Protein AF-A0A918KAA0-F1 (afdb_monomer)

pLDDT: mean 76.32, std 13.66, range [30.39, 89.88]

Solvent-accessible surface area (backbone atoms only — not comparable to full-atom values): 8411 Å² total; per-residue (Å²): 135,83,80,80,63,78,64,51,74,38,47,33,29,56,73,62,38,59,55,22,54,50,36,32,54,52,14,52,52,41,33,54,52,31,51,57,43,38,75,72,75,45,94,35,68,67,56,34,51,52,14,50,51,37,30,53,55,18,49,59,50,48,76,46,45,86,42,67,33,35,36,41,47,91,60,30,39,36,35,44,38,88,70,94,76,51,53,73,44,77,41,50,50,91,37,48,72,47,72,47,84,52,100,60,27,37,40,40,34,42,78,84,48,96,64,62,50,74,45,54,49,81,50,37,35,81,82,51,49,62,55,52,52,50,54,54,50,59,66,55,49,77,86,76,78,89,88,88,127

Radius of gyration: 21.94 Å; Cα contacts (8 Å, |Δi|>4): 198; chains: 1; bounding box: 65×27×62 Å

Sequence (149 aa):
MSVARDPIVFMRNPKVSKMAKIQVGLGFVAVAVSIFVLAAGMPVAMPLAAGLIMIVTALILLSREETPVCTITHNALEFKNPAPLGSLQLVPLNSIRSVSRQKRRFIVETSHQRKPVNLPIELFKPEEVEDLWSVLNDLVKPQYKENAQ

Foldseek 3Di:
DDPFDDKDFFFFACVLLVVLVVLLVVLVVQLVVLVVVVVVVDDRPPSNVVSVVSNVVSVVSVVRRGPTQWIHGPFWIWGQDVPDPRDTDTGGLVQFQDWDDDPFWIWTDGNPDPGTDTGGLNGGHPVCSVVVVVVNVVSNPPPDDDDDD

Structure (mmCIF, N/CA/C/O backbone):
data_AF-A0A918KAA0-F1
#
_entry.id   AF-A0A918KAA0-F1
#
loop_
_atom_site.group_PDB
_atom_site.id
_atom_site.type_symbol
_atom_site.label_atom_id
_atom_site.label_alt_id
_atom_site.label_comp_id
_atom_site.label_asym_id
_atom_site.label_entity_id
_atom_site.label_seq_id
_atom_site.pdbx_PDB_ins_code
_atom_site.Cartn_x
_atom_site.Cartn_y
_atom_site.Cartn_z
_atom_site.occupancy
_atom_site.B_iso_or_equiv
_atom_site.auth_seq_id
_atom_site.auth_comp_id
_atom_site.auth_asym_id
_atom_site.auth_atom_id
_atom_site.pdbx_PDB_model_num
ATOM 1 N N . MET A 1 1 ? -33.979 -2.560 12.885 1.00 30.39 1 MET A N 1
ATOM 2 C CA . MET A 1 1 ? -33.805 -1.829 11.610 1.00 30.39 1 MET A CA 1
ATOM 3 C C . MET A 1 1 ? -32.347 -1.399 11.510 1.00 30.39 1 MET A C 1
ATOM 5 O O . MET A 1 1 ? -31.945 -0.538 12.278 1.00 30.39 1 MET A O 1
ATOM 9 N N . SER A 1 2 ? -31.526 -2.040 10.668 1.00 33.62 2 SER A N 1
ATOM 10 C CA . SER A 1 2 ? -30.131 -1.619 10.471 1.00 33.62 2 SER A CA 1
ATOM 11 C C . SER A 1 2 ? -30.108 -0.425 9.525 1.00 33.62 2 SER A C 1
ATOM 13 O O . SER A 1 2 ? -30.376 -0.575 8.334 1.00 33.62 2 SER A O 1
ATOM 15 N N . VAL A 1 3 ? -29.815 0.762 10.050 1.00 45.59 3 VAL A N 1
ATOM 16 C CA . VAL A 1 3 ? -29.468 1.917 9.220 1.00 45.59 3 VAL A CA 1
ATOM 17 C C . VAL A 1 3 ? -28.211 1.524 8.446 1.00 45.59 3 VAL A C 1
ATOM 19 O O . VAL A 1 3 ? -27.143 1.371 9.040 1.00 45.59 3 VAL A O 1
ATOM 22 N N . ALA A 1 4 ? -28.357 1.264 7.147 1.00 38.38 4 ALA A N 1
ATOM 23 C CA . ALA A 1 4 ? -27.239 1.002 6.257 1.00 38.38 4 ALA A CA 1
ATOM 24 C C . ALA A 1 4 ? -26.400 2.283 6.190 1.00 38.38 4 ALA A C 1
ATOM 26 O O . ALA A 1 4 ? -26.736 3.216 5.470 1.00 38.38 4 ALA A O 1
ATOM 27 N N . ARG A 1 5 ? -25.361 2.374 7.025 1.00 57.28 5 ARG A N 1
ATOM 28 C CA . ARG A 1 5 ? -24.326 3.394 6.861 1.00 57.28 5 ARG A CA 1
ATOM 29 C C . ARG A 1 5 ? -23.518 2.998 5.633 1.00 57.28 5 ARG A C 1
ATOM 31 O O . ARG A 1 5 ? -22.996 1.881 5.594 1.00 57.28 5 ARG A O 1
ATOM 38 N N . ASP A 1 6 ? -23.443 3.893 4.655 1.00 60.44 6 ASP A N 1
ATOM 39 C CA . ASP A 1 6 ? -22.574 3.709 3.499 1.00 60.44 6 ASP A CA 1
ATOM 40 C C . ASP A 1 6 ? -21.131 3.444 3.970 1.00 60.44 6 ASP A C 1
ATOM 42 O O . ASP A 1 6 ? -20.683 4.045 4.956 1.00 60.44 6 ASP A O 1
ATOM 46 N N . PRO A 1 7 ? -20.402 2.512 3.329 1.00 67.75 7 PRO A N 1
ATOM 47 C CA . PRO A 1 7 ? -19.044 2.178 3.732 1.00 67.75 7 PRO A CA 1
ATOM 48 C C . PRO A 1 7 ? -18.129 3.397 3.579 1.00 67.75 7 PRO A C 1
ATOM 50 O O . PRO A 1 7 ? -18.085 4.025 2.521 1.00 67.75 7 PRO A O 1
ATOM 53 N N . ILE A 1 8 ? -17.361 3.711 4.625 1.00 78.44 8 ILE A N 1
ATOM 54 C CA . ILE A 1 8 ? -16.381 4.803 4.583 1.00 78.44 8 ILE A CA 1
ATOM 55 C C . ILE A 1 8 ? -15.103 4.253 3.951 1.00 78.44 8 ILE A C 1
ATOM 57 O O . ILE A 1 8 ? -14.469 3.345 4.497 1.00 78.44 8 ILE A O 1
ATOM 61 N N . VAL A 1 9 ? -14.733 4.784 2.786 1.00 80.69 9 VAL A N 1
ATOM 62 C CA . VAL A 1 9 ? -13.601 4.304 1.986 1.00 80.69 9 VAL A CA 1
ATOM 63 C C . VAL A 1 9 ? -12.460 5.314 2.037 1.00 80.69 9 VAL A C 1
ATOM 65 O O . VAL A 1 9 ? -12.632 6.465 1.654 1.00 80.69 9 VAL A O 1
ATOM 68 N N . PHE A 1 10 ? -11.282 4.856 2.453 1.00 79.50 10 PHE A N 1
ATOM 69 C CA . PHE A 1 10 ? -10.049 5.637 2.463 1.00 79.50 10 PHE A CA 1
ATOM 70 C C . PHE A 1 10 ? -9.119 5.162 1.351 1.00 79.50 10 PHE A C 1
ATOM 72 O O . PHE A 1 10 ? -8.771 3.973 1.250 1.00 79.50 10 PHE A O 1
ATOM 79 N N . MET A 1 11 ? -8.716 6.105 0.507 1.00 74.62 11 MET A N 1
ATOM 80 C CA . MET A 1 11 ? -7.998 5.823 -0.728 1.00 74.62 11 MET A CA 1
ATOM 81 C C . MET A 1 11 ? -6.489 5.899 -0.525 1.00 74.62 11 MET A C 1
ATOM 83 O O . MET A 1 11 ? -5.971 6.523 0.407 1.00 74.62 11 MET A O 1
ATOM 87 N N . ARG A 1 12 ? -5.753 5.253 -1.431 1.00 71.00 12 ARG A N 1
ATOM 88 C CA . ARG A 1 12 ? -4.294 5.301 -1.403 1.00 71.00 12 ARG A CA 1
ATOM 89 C C . ARG A 1 12 ? -3.786 6.712 -1.688 1.00 71.00 12 ARG A C 1
ATOM 91 O O . ARG A 1 12 ? -4.302 7.420 -2.548 1.00 71.00 12 ARG A O 1
ATOM 98 N N . ASN A 1 13 ? -2.717 7.104 -1.002 1.00 69.44 13 ASN A N 1
ATOM 99 C CA . ASN A 1 13 ? -2.037 8.367 -1.247 1.00 69.44 13 ASN A CA 1
ATOM 100 C C . ASN A 1 13 ? -1.430 8.419 -2.669 1.00 69.44 13 ASN A C 1
ATOM 102 O O . ASN A 1 13 ? -0.530 7.624 -2.973 1.00 69.44 13 ASN A O 1
ATOM 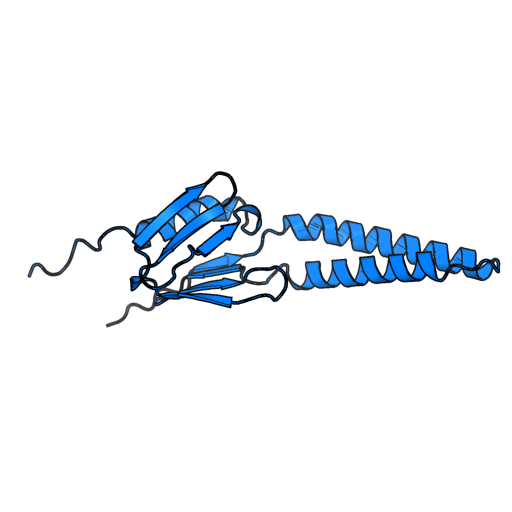106 N N . PRO A 1 14 ? -1.813 9.396 -3.515 1.00 60.91 14 PRO A N 1
ATOM 107 C CA . PRO A 1 14 ? -1.292 9.527 -4.875 1.00 60.91 14 PRO A CA 1
ATOM 108 C C . PRO A 1 14 ? 0.158 10.039 -4.923 1.00 60.91 14 PRO A C 1
ATOM 110 O O . PRO A 1 14 ? 0.762 10.088 -5.993 1.00 60.91 14 PRO A O 1
ATOM 113 N N . LYS A 1 15 ? 0.791 10.402 -3.793 1.00 60.69 15 LYS A N 1
ATOM 114 C CA . LYS A 1 15 ? 2.223 10.779 -3.779 1.00 60.69 15 LYS A CA 1
ATOM 115 C C . LYS A 1 15 ? 3.131 9.680 -4.348 1.00 60.69 15 LYS A C 1
ATOM 117 O O . LYS A 1 15 ? 4.144 10.003 -4.964 1.00 60.69 15 LYS A O 1
ATOM 122 N N . VAL A 1 16 ? 2.737 8.410 -4.224 1.00 59.00 16 VAL A N 1
ATOM 123 C CA . VAL A 1 16 ? 3.437 7.268 -4.841 1.00 59.00 16 VAL A CA 1
ATOM 124 C C . VAL A 1 16 ? 3.342 7.307 -6.378 1.00 59.00 16 VAL A C 1
ATOM 126 O O . VAL A 1 16 ? 4.296 6.951 -7.066 1.00 59.00 16 VAL A O 1
ATOM 129 N N . SER A 1 17 ? 2.242 7.829 -6.930 1.00 58.22 17 SER A N 1
ATOM 130 C CA . SER A 1 17 ? 2.018 7.948 -8.376 1.00 58.22 17 SER A CA 1
ATOM 131 C C . SER A 1 17 ? 2.907 8.993 -9.047 1.00 58.22 17 SER A C 1
ATOM 133 O O . SER A 1 17 ? 3.378 8.775 -10.159 1.00 58.22 17 SER A O 1
ATOM 135 N N . LYS A 1 18 ? 3.233 10.107 -8.372 1.00 67.19 18 LYS A N 1
ATOM 136 C CA . LYS A 1 18 ? 4.152 11.115 -8.941 1.00 67.19 18 LYS A CA 1
ATOM 137 C C . LYS A 1 18 ? 5.547 10.538 -9.192 1.00 67.19 18 LYS A C 1
ATOM 139 O O . LYS A 1 18 ? 6.109 10.748 -10.263 1.00 67.19 18 LYS A O 1
ATOM 144 N N . MET A 1 19 ? 6.081 9.778 -8.236 1.00 66.69 19 MET A N 1
ATOM 145 C CA . MET A 1 19 ? 7.362 9.085 -8.408 1.00 66.69 19 MET A CA 1
ATOM 146 C C . MET A 1 19 ? 7.269 7.977 -9.463 1.00 66.69 19 MET A C 1
ATOM 148 O O . MET A 1 19 ? 8.175 7.857 -10.282 1.00 66.69 19 MET A O 1
ATOM 152 N N . ALA A 1 20 ? 6.159 7.232 -9.507 1.00 68.19 20 ALA A N 1
ATOM 153 C CA . ALA A 1 20 ? 5.942 6.205 -10.524 1.00 68.19 20 ALA A CA 1
ATOM 154 C C . ALA A 1 20 ? 5.868 6.796 -11.948 1.00 68.19 20 ALA A C 1
ATOM 156 O O . ALA A 1 20 ? 6.510 6.279 -12.854 1.00 68.19 20 ALA A O 1
ATOM 157 N N . LYS A 1 21 ? 5.189 7.933 -12.159 1.00 76.31 21 LYS A N 1
ATOM 158 C CA . LYS A 1 21 ? 5.158 8.634 -13.462 1.00 76.31 21 LYS A CA 1
ATOM 159 C C . LYS A 1 21 ? 6.557 9.054 -13.921 1.00 76.31 21 LYS A C 1
ATOM 161 O O . LYS A 1 21 ? 6.901 8.867 -15.086 1.00 76.31 21 LYS A O 1
ATOM 166 N N . ILE A 1 22 ? 7.379 9.564 -13.000 1.00 78.94 22 ILE A N 1
ATOM 167 C CA . ILE A 1 22 ? 8.779 9.915 -13.283 1.00 78.94 22 ILE A CA 1
ATOM 168 C C . ILE A 1 22 ? 9.586 8.661 -13.644 1.00 78.94 22 ILE A C 1
ATOM 170 O O . ILE A 1 22 ? 10.338 8.690 -14.614 1.00 78.94 22 ILE A O 1
ATOM 174 N N . GLN A 1 23 ? 9.398 7.552 -12.921 1.00 78.06 23 GLN A N 1
ATOM 175 C CA . GLN A 1 23 ? 10.058 6.275 -13.212 1.00 78.06 23 GLN A CA 1
ATOM 176 C C . GLN A 1 23 ? 9.672 5.698 -14.579 1.00 78.06 23 GLN A C 1
ATOM 178 O O . GLN A 1 23 ? 10.551 5.195 -15.273 1.00 78.06 23 GLN A O 1
ATOM 183 N N . VAL A 1 24 ? 8.406 5.813 -15.005 1.00 80.62 24 VAL A N 1
ATOM 184 C CA . VAL A 1 24 ? 7.991 5.423 -16.367 1.00 80.62 24 VAL A CA 1
ATOM 185 C C . VAL A 1 24 ? 8.736 6.257 -17.409 1.00 80.62 24 VAL A C 1
ATOM 187 O O . VAL A 1 24 ? 9.300 5.692 -18.344 1.00 80.62 24 VAL A O 1
ATOM 190 N N . GLY A 1 25 ? 8.788 7.583 -17.232 1.00 80.81 25 GLY A N 1
ATOM 191 C CA . GLY A 1 25 ? 9.495 8.478 -18.154 1.00 80.81 25 GLY A CA 1
ATOM 192 C C . GLY A 1 25 ? 10.990 8.159 -18.256 1.00 80.81 25 GLY A C 1
ATOM 193 O O . GLY A 1 25 ? 11.516 7.992 -19.354 1.00 80.81 25 GLY A O 1
ATOM 194 N N . LEU A 1 26 ? 11.662 7.997 -17.113 1.00 84.38 26 LEU A N 1
ATOM 195 C CA . LEU A 1 26 ? 13.082 7.628 -17.043 1.00 84.38 26 LEU A CA 1
ATOM 196 C C . LEU A 1 26 ? 13.352 6.240 -17.637 1.00 84.38 26 LEU A C 1
ATOM 198 O O . LEU A 1 26 ? 14.325 6.064 -18.369 1.00 84.38 26 LEU A O 1
ATOM 202 N N . GLY A 1 27 ? 12.476 5.271 -17.365 1.00 81.06 27 GLY A N 1
ATOM 203 C CA . GLY A 1 27 ? 12.554 3.929 -17.934 1.00 81.06 27 G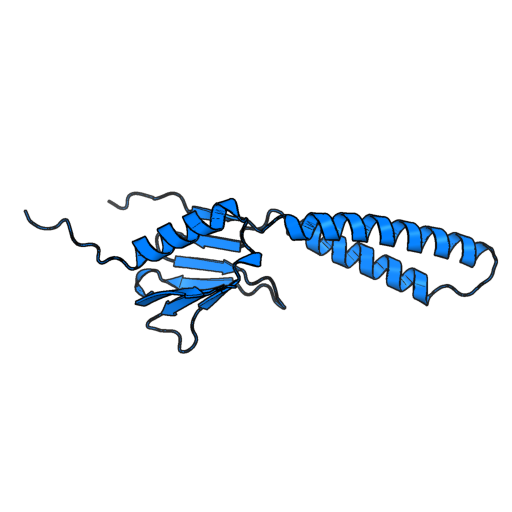LY A CA 1
ATOM 204 C C . GLY A 1 27 ? 12.432 3.941 -19.457 1.00 81.06 27 GLY A C 1
ATOM 205 O O . GLY A 1 27 ? 13.221 3.288 -20.135 1.00 81.06 27 GLY A O 1
ATOM 206 N N . PHE A 1 28 ? 11.511 4.737 -20.010 1.00 84.88 28 PHE A N 1
ATOM 207 C CA . PHE A 1 28 ? 11.328 4.856 -21.459 1.00 84.88 28 PHE A CA 1
ATOM 208 C C . PHE A 1 28 ? 12.557 5.465 -22.144 1.00 84.88 28 PHE A C 1
ATOM 210 O O . PHE A 1 28 ? 13.022 4.948 -23.160 1.00 84.88 28 PHE A O 1
ATOM 217 N N . VAL A 1 29 ? 13.136 6.516 -21.550 1.00 87.12 29 VAL A N 1
ATOM 218 C CA . VAL A 1 29 ? 14.385 7.125 -22.034 1.00 87.12 29 VAL A CA 1
ATOM 219 C C . VAL A 1 29 ? 15.539 6.121 -21.983 1.00 87.12 29 VAL A C 1
ATOM 221 O O . VAL A 1 29 ? 16.270 5.988 -22.961 1.00 87.12 29 VAL A O 1
ATOM 224 N N . ALA A 1 30 ? 15.683 5.368 -20.888 1.00 84.31 30 ALA A N 1
ATOM 225 C CA . ALA A 1 30 ? 16.738 4.364 -20.747 1.00 84.31 30 ALA A CA 1
ATOM 226 C C . ALA A 1 30 ? 16.622 3.239 -21.790 1.00 84.31 30 ALA A C 1
ATOM 228 O O . ALA A 1 30 ? 17.633 2.831 -22.368 1.00 84.31 30 ALA A O 1
ATOM 229 N N . VAL A 1 31 ? 15.401 2.768 -22.073 1.00 85.81 31 VAL A N 1
ATOM 230 C CA . VAL A 1 31 ? 15.145 1.776 -23.131 1.00 85.81 31 VAL A CA 1
ATOM 231 C C . VAL A 1 31 ? 15.469 2.359 -24.506 1.00 85.81 31 VAL A C 1
ATOM 233 O O . VAL A 1 31 ? 16.174 1.712 -25.276 1.00 85.81 31 VAL A O 1
ATOM 236 N N . ALA A 1 32 ? 15.039 3.590 -24.800 1.00 86.38 32 ALA A N 1
ATOM 237 C CA . ALA A 1 32 ? 15.332 4.248 -26.072 1.00 86.38 32 ALA A CA 1
ATOM 238 C C . ALA A 1 32 ? 16.845 4.399 -26.305 1.00 86.38 32 ALA A C 1
ATOM 240 O O . ALA A 1 32 ? 17.350 3.976 -27.343 1.00 86.38 32 ALA A O 1
ATOM 241 N N . VAL A 1 33 ? 17.587 4.920 -25.321 1.00 86.69 33 VAL A N 1
ATOM 242 C CA . VAL A 1 33 ? 19.055 5.045 -25.390 1.00 86.69 33 VAL A CA 1
ATOM 243 C C . VAL A 1 33 ? 19.706 3.678 -25.587 1.00 86.69 33 VAL A C 1
ATOM 245 O O . VAL A 1 33 ? 20.574 3.528 -26.442 1.00 86.69 33 VAL A O 1
ATOM 248 N N . SER A 1 34 ? 19.252 2.660 -24.854 1.00 83.38 34 SER A N 1
ATOM 249 C CA . SER A 1 34 ? 19.775 1.298 -24.993 1.00 83.38 34 SER A CA 1
ATOM 250 C C . SER A 1 34 ? 19.556 0.737 -26.403 1.00 83.38 34 SER A C 1
ATOM 252 O O . SER A 1 34 ? 20.451 0.089 -26.934 1.00 83.38 34 SER A O 1
ATOM 254 N N . ILE A 1 35 ? 18.424 1.032 -27.053 1.00 85.69 35 ILE A N 1
ATOM 255 C CA . ILE A 1 35 ? 18.161 0.634 -28.448 1.00 85.69 35 ILE A CA 1
ATOM 256 C C . ILE A 1 35 ? 19.126 1.330 -29.422 1.00 85.69 35 ILE A C 1
ATOM 258 O O . ILE A 1 35 ? 19.663 0.672 -30.311 1.00 85.69 35 ILE A O 1
ATOM 262 N N . PHE A 1 36 ? 19.405 2.626 -29.243 1.00 85.19 36 PHE A N 1
ATOM 263 C CA . PHE A 1 36 ? 20.393 3.333 -30.074 1.00 85.19 36 PHE A CA 1
ATOM 264 C C . PHE A 1 36 ? 21.808 2.763 -29.908 1.00 85.19 36 PHE A C 1
ATOM 266 O O . PHE A 1 36 ? 22.532 2.598 -30.887 1.00 85.19 36 PHE A O 1
ATOM 273 N N . VAL A 1 37 ? 22.194 2.416 -28.679 1.00 84.69 37 VAL A N 1
ATOM 274 C CA . VAL A 1 37 ? 23.507 1.823 -28.382 1.00 84.69 37 VAL A CA 1
ATOM 275 C C . VAL A 1 37 ? 23.596 0.381 -28.919 1.00 84.69 37 VAL A C 1
ATOM 277 O O . VAL A 1 37 ? 24.642 -0.012 -29.439 1.00 84.69 37 VAL A O 1
ATOM 280 N N . LEU A 1 38 ? 22.490 -0.375 -28.910 1.00 86.00 38 LEU A N 1
ATOM 281 C CA . LEU A 1 38 ? 22.404 -1.679 -29.578 1.00 86.00 38 LEU A CA 1
ATOM 282 C C . LEU A 1 38 ? 22.610 -1.559 -31.091 1.00 86.00 38 LEU A C 1
ATOM 284 O O . LEU A 1 38 ? 23.333 -2.361 -31.676 1.00 86.00 38 LEU A O 1
ATOM 288 N N . ALA A 1 39 ? 22.001 -0.550 -31.722 1.00 83.44 39 ALA A N 1
ATOM 289 C CA . ALA A 1 39 ? 22.157 -0.287 -33.152 1.00 83.44 39 ALA A CA 1
ATOM 290 C C . ALA A 1 39 ? 23.606 0.076 -33.530 1.00 83.44 39 ALA A C 1
ATOM 292 O O . ALA A 1 39 ? 24.033 -0.191 -34.650 1.00 83.44 39 ALA A O 1
ATOM 293 N N . ALA A 1 40 ? 24.380 0.615 -32.583 1.00 86.44 40 ALA A N 1
ATOM 294 C CA . ALA A 1 40 ? 25.819 0.840 -32.718 1.00 86.44 40 ALA A CA 1
ATOM 295 C C . ALA A 1 40 ? 26.677 -0.428 -32.487 1.00 86.44 40 ALA A C 1
ATOM 297 O O . ALA A 1 40 ? 27.903 -0.347 -32.512 1.00 86.44 40 ALA A O 1
ATOM 298 N N . GLY A 1 41 ? 26.060 -1.596 -32.261 1.00 81.94 41 GLY A N 1
ATOM 299 C CA . GLY A 1 41 ? 26.739 -2.892 -32.137 1.00 81.94 41 GLY A CA 1
ATOM 300 C C . GLY A 1 41 ? 27.263 -3.226 -30.737 1.00 81.94 41 GLY A C 1
ATOM 301 O O . GLY A 1 41 ? 27.993 -4.203 -30.578 1.00 81.94 41 GLY A O 1
ATOM 302 N N . MET A 1 42 ? 26.908 -2.443 -29.713 1.00 84.31 42 MET A N 1
ATOM 303 C CA . MET A 1 42 ? 27.352 -2.682 -28.336 1.00 84.31 42 MET A CA 1
ATOM 304 C C . MET A 1 42 ? 26.327 -3.507 -27.533 1.00 84.31 42 MET A C 1
ATOM 306 O O . MET A 1 42 ? 25.117 -3.333 -27.700 1.00 84.31 42 MET A O 1
ATOM 310 N N . PRO A 1 43 ? 26.774 -4.387 -26.617 1.00 80.06 43 PRO A N 1
ATOM 311 C CA . PRO A 1 43 ? 25.876 -5.193 -25.796 1.00 80.06 43 PRO A CA 1
ATOM 312 C C . PRO A 1 43 ? 25.164 -4.339 -24.735 1.00 80.06 43 PRO A C 1
ATOM 314 O O . PRO A 1 43 ? 25.793 -3.734 -23.872 1.00 80.06 43 PRO A O 1
ATOM 317 N N . VAL A 1 44 ? 23.828 -4.344 -24.763 1.00 83.06 44 VAL A N 1
ATOM 318 C CA . VAL A 1 44 ? 22.968 -3.523 -23.880 1.00 83.06 44 VAL A CA 1
ATOM 319 C C . VAL A 1 44 ? 21.904 -4.329 -23.133 1.00 83.06 44 VAL A C 1
ATOM 321 O O . VAL A 1 44 ? 20.944 -3.766 -22.614 1.00 83.06 44 VAL A O 1
ATOM 324 N N . ALA A 1 45 ? 22.046 -5.654 -23.056 1.00 79.19 45 ALA A N 1
ATOM 325 C CA . ALA A 1 45 ? 21.036 -6.518 -22.438 1.00 79.19 45 ALA A CA 1
ATOM 326 C C . ALA A 1 45 ? 20.695 -6.100 -20.990 1.00 79.19 45 ALA A C 1
ATOM 328 O O . ALA A 1 45 ? 19.525 -6.059 -20.617 1.00 79.19 45 ALA A O 1
ATOM 329 N N . MET A 1 46 ? 21.705 -5.717 -20.201 1.00 80.25 46 MET A N 1
ATOM 330 C CA . MET A 1 46 ? 21.541 -5.268 -18.811 1.00 80.25 46 MET A CA 1
ATOM 331 C C . MET A 1 46 ? 20.780 -3.933 -18.671 1.00 80.25 46 MET A C 1
ATOM 333 O O . MET A 1 46 ? 19.784 -3.904 -17.945 1.00 80.25 46 MET A O 1
ATOM 337 N N . PRO A 1 47 ? 21.169 -2.830 -19.344 1.00 79.62 47 PRO A N 1
ATOM 338 C CA . PRO A 1 47 ? 20.421 -1.573 -19.254 1.00 79.62 47 PRO A CA 1
ATOM 339 C C . PRO A 1 47 ? 19.013 -1.665 -19.864 1.00 79.62 47 PRO A C 1
ATOM 341 O O . PRO A 1 47 ? 18.083 -1.062 -19.325 1.00 79.62 47 PRO A O 1
ATOM 344 N N . LEU A 1 48 ? 18.817 -2.481 -20.907 1.00 80.50 48 LEU A N 1
ATOM 345 C CA . LEU A 1 48 ? 17.496 -2.725 -21.491 1.00 80.50 48 LEU A CA 1
ATOM 346 C C . LEU A 1 48 ? 16.566 -3.444 -20.494 1.00 80.50 48 LEU A C 1
ATOM 348 O O . LEU A 1 48 ? 15.427 -3.022 -20.292 1.00 80.50 48 LEU A O 1
ATOM 352 N N . ALA A 1 49 ? 17.069 -4.478 -19.807 1.00 81.38 49 ALA A N 1
ATOM 353 C CA . ALA A 1 49 ? 16.329 -5.182 -18.759 1.00 81.38 49 ALA A CA 1
ATOM 354 C C . ALA A 1 49 ? 16.004 -4.270 -17.562 1.00 81.38 49 ALA A C 1
ATOM 356 O O . ALA A 1 49 ? 14.872 -4.271 -17.079 1.00 81.38 49 ALA A O 1
ATOM 357 N N . ALA A 1 50 ? 16.957 -3.448 -17.112 1.00 81.31 50 ALA A N 1
ATOM 358 C CA . ALA A 1 50 ? 16.736 -2.498 -16.020 1.00 81.31 50 ALA A CA 1
ATOM 359 C C . ALA A 1 50 ? 15.661 -1.450 -16.367 1.00 81.31 50 ALA A C 1
ATOM 361 O O . ALA A 1 50 ? 14.788 -1.162 -15.544 1.00 81.31 50 ALA A O 1
ATOM 362 N N . GLY A 1 51 ? 15.683 -0.924 -17.597 1.00 78.19 51 GLY A N 1
ATOM 363 C CA . GLY A 1 51 ? 14.659 -0.011 -18.106 1.00 78.19 51 GLY A CA 1
ATOM 364 C C . GLY A 1 51 ? 13.265 -0.643 -18.122 1.00 78.19 51 GLY A C 1
ATOM 365 O O . GLY A 1 51 ? 12.312 -0.050 -17.615 1.00 78.19 51 GLY A O 1
ATOM 366 N N . LEU A 1 52 ? 13.152 -1.882 -18.613 1.00 82.12 52 LEU A N 1
ATOM 367 C CA . LEU A 1 52 ? 11.891 -2.631 -18.623 1.00 82.12 52 LEU A CA 1
ATOM 368 C C . LEU A 1 52 ? 11.361 -2.906 -17.207 1.00 82.12 52 LEU A C 1
ATOM 370 O O . LEU A 1 52 ? 10.175 -2.696 -16.952 1.00 82.12 52 LEU A O 1
ATOM 374 N N . ILE A 1 53 ? 12.223 -3.315 -16.268 1.00 82.94 53 ILE A N 1
ATOM 375 C CA . ILE A 1 53 ? 11.831 -3.556 -14.869 1.00 82.94 53 ILE A CA 1
ATOM 376 C C . ILE A 1 53 ? 11.295 -2.271 -14.225 1.00 82.94 53 ILE A C 1
ATOM 378 O O . ILE A 1 53 ? 10.263 -2.316 -13.549 1.00 82.94 53 ILE A O 1
ATOM 382 N N . MET A 1 54 ? 11.940 -1.120 -14.455 1.00 79.31 54 MET A N 1
ATOM 383 C CA . MET A 1 54 ? 11.454 0.176 -13.960 1.00 79.31 54 MET A CA 1
ATOM 384 C C . MET A 1 54 ? 10.077 0.538 -14.524 1.00 79.31 54 MET A C 1
ATOM 386 O O . MET A 1 54 ? 9.207 0.966 -13.7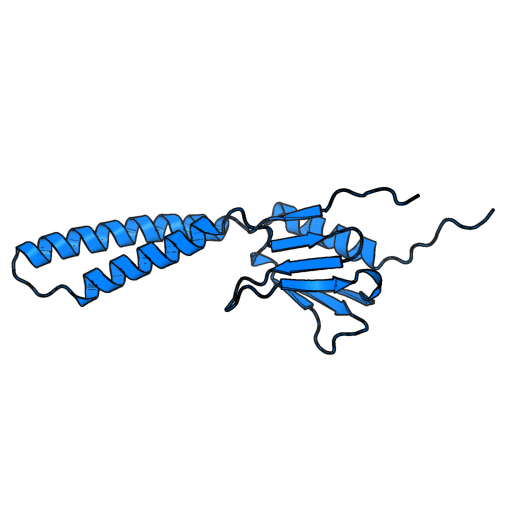69 1.00 79.31 54 MET A O 1
ATOM 390 N N . ILE A 1 55 ? 9.842 0.320 -15.822 1.00 79.94 55 ILE A N 1
ATOM 391 C CA . ILE A 1 55 ? 8.534 0.586 -16.442 1.00 79.94 55 ILE A CA 1
ATOM 392 C C . ILE A 1 55 ? 7.458 -0.322 -15.836 1.00 79.94 55 ILE A C 1
ATOM 394 O O . ILE A 1 55 ? 6.410 0.166 -15.419 1.00 79.94 55 ILE A O 1
ATOM 398 N N . VAL A 1 56 ? 7.713 -1.631 -15.740 1.00 80.62 56 VAL A N 1
ATOM 399 C CA . VAL A 1 56 ? 6.741 -2.604 -15.214 1.00 80.62 56 VAL A CA 1
ATOM 400 C C . VAL A 1 56 ? 6.400 -2.314 -13.753 1.00 80.62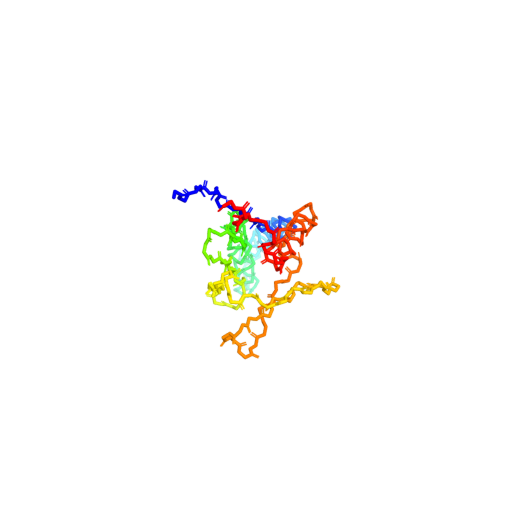 56 VAL A C 1
ATOM 402 O O . VAL A 1 56 ? 5.226 -2.263 -13.388 1.00 80.62 56 VAL A O 1
ATOM 405 N N . THR A 1 57 ? 7.408 -2.081 -12.912 1.00 77.25 57 THR A N 1
ATOM 406 C CA . THR A 1 57 ? 7.190 -1.749 -11.495 1.00 77.25 57 THR A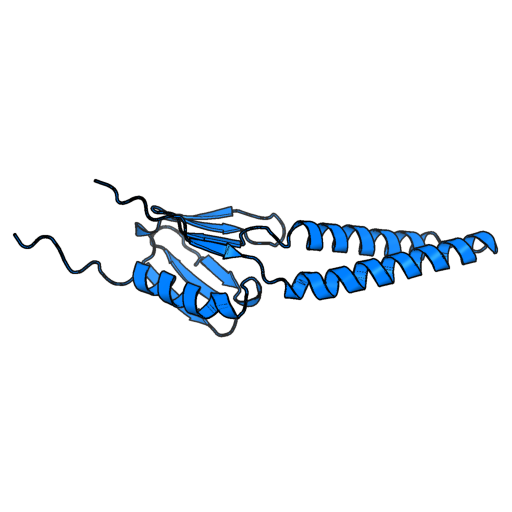 CA 1
ATOM 407 C C . THR A 1 57 ? 6.418 -0.444 -11.328 1.00 77.25 57 THR A C 1
ATOM 409 O O . THR A 1 57 ? 5.486 -0.388 -10.524 1.00 77.25 57 THR A O 1
ATOM 412 N N . ALA A 1 58 ? 6.726 0.577 -12.126 1.00 73.25 58 ALA A N 1
ATOM 413 C CA . ALA A 1 58 ? 6.004 1.839 -12.098 1.00 73.25 58 ALA A CA 1
ATOM 414 C C . ALA A 1 58 ? 4.554 1.708 -12.599 1.00 73.25 58 ALA A C 1
ATOM 416 O O . ALA A 1 58 ? 3.650 2.265 -11.980 1.00 73.25 58 ALA A O 1
ATOM 417 N N . LEU A 1 59 ? 4.294 0.916 -13.645 1.00 76.19 59 LEU A N 1
ATOM 418 C CA . LEU A 1 59 ? 2.934 0.620 -14.113 1.00 76.19 59 LEU A CA 1
ATOM 419 C C . LEU A 1 59 ? 2.110 -0.131 -13.059 1.00 76.19 59 LEU A C 1
ATOM 421 O O . LEU A 1 59 ? 0.953 0.216 -12.844 1.00 76.19 59 LEU A O 1
ATOM 425 N N . ILE A 1 60 ? 2.705 -1.095 -12.347 1.00 73.50 60 ILE A N 1
ATOM 426 C CA . ILE A 1 60 ? 2.051 -1.791 -11.222 1.00 73.50 60 ILE A CA 1
ATOM 427 C C . ILE A 1 60 ? 1.735 -0.820 -10.075 1.00 73.50 60 ILE A C 1
ATOM 429 O O . ILE A 1 60 ? 0.729 -0.973 -9.380 1.00 73.50 60 ILE A O 1
ATOM 433 N N . LEU A 1 61 ? 2.589 0.179 -9.835 1.00 69.31 61 LEU A N 1
ATOM 434 C CA . LEU A 1 61 ? 2.320 1.213 -8.836 1.00 69.31 61 LEU A CA 1
ATOM 435 C C . LEU A 1 61 ? 1.179 2.141 -9.272 1.00 69.31 61 LEU A C 1
ATOM 437 O O . LEU A 1 61 ? 0.325 2.456 -8.443 1.00 69.31 61 LEU A O 1
ATOM 441 N N . LEU A 1 62 ? 1.137 2.524 -10.552 1.00 68.12 62 LEU A N 1
ATOM 442 C CA . LEU A 1 62 ? 0.085 3.365 -11.134 1.00 68.12 62 LEU A CA 1
ATOM 443 C C . LEU A 1 62 ? -1.266 2.648 -11.205 1.00 68.12 62 LEU A C 1
ATOM 445 O O . LEU A 1 62 ? -2.289 3.239 -10.876 1.00 68.12 62 LEU A O 1
ATOM 449 N N . SER A 1 63 ? -1.283 1.352 -11.523 1.00 65.44 63 SER A N 1
ATOM 450 C CA . SER A 1 63 ? -2.516 0.552 -11.549 1.00 65.44 63 SER A CA 1
ATOM 451 C C . SER A 1 63 ? -3.158 0.378 -10.165 1.00 65.44 63 SER A C 1
ATOM 453 O O . SER A 1 63 ? -4.263 -0.143 -10.056 1.00 65.44 63 SER A O 1
ATOM 455 N N . ARG A 1 64 ? -2.454 0.766 -9.092 1.00 64.88 64 ARG A N 1
ATOM 456 C CA . ARG A 1 64 ? -2.909 0.693 -7.695 1.00 64.88 64 ARG A CA 1
ATOM 457 C C . ARG A 1 64 ? -3.228 2.072 -7.102 1.00 64.88 64 ARG A C 1
ATOM 459 O O . ARG A 1 64 ? -3.321 2.193 -5.882 1.00 64.88 64 ARG A O 1
ATOM 466 N N . GLU A 1 65 ? -3.324 3.117 -7.921 1.00 60.00 65 GLU A N 1
ATOM 467 C CA . GLU A 1 65 ? -3.591 4.485 -7.454 1.00 60.00 65 GLU A CA 1
ATOM 468 C C . GLU A 1 65 ? -5.038 4.651 -6.957 1.00 60.00 65 GLU A C 1
ATOM 470 O O . GLU A 1 65 ? -5.262 5.293 -5.936 1.00 60.00 65 GLU A O 1
ATOM 475 N N . GLU A 1 66 ? -5.997 3.972 -7.592 1.00 60.16 66 GLU A N 1
ATOM 476 C CA . GLU A 1 66 ? -7.424 4.016 -7.230 1.00 60.16 66 GLU A CA 1
ATOM 477 C C . GLU A 1 66 ? -7.862 2.876 -6.295 1.00 60.16 66 GLU A C 1
ATOM 479 O O . GLU A 1 66 ? -9.050 2.669 -6.056 1.00 60.16 66 GLU A O 1
ATOM 484 N N . THR A 1 67 ? -6.922 2.096 -5.749 1.00 65.94 67 THR A N 1
ATOM 485 C CA . THR A 1 67 ? -7.299 0.987 -4.863 1.00 65.94 67 THR A CA 1
ATOM 486 C C . THR A 1 67 ? -7.612 1.492 -3.452 1.00 65.94 67 THR A C 1
ATOM 488 O O . THR A 1 67 ? -6.766 2.182 -2.869 1.00 65.94 67 THR A O 1
ATOM 491 N N . PRO A 1 68 ? -8.755 1.099 -2.856 1.00 69.81 68 PRO A N 1
ATOM 492 C CA . PRO A 1 68 ? -9.063 1.423 -1.469 1.00 69.81 68 PRO A CA 1
ATOM 493 C C . PRO A 1 68 ? -8.060 0.731 -0.542 1.00 69.81 68 PRO A C 1
ATOM 495 O O . PRO A 1 68 ? -7.809 -0.472 -0.669 1.00 69.81 68 PRO A O 1
ATOM 498 N N . VAL A 1 69 ? -7.468 1.496 0.374 1.00 79.06 69 VAL A N 1
ATOM 499 C CA . VAL A 1 69 ? -6.462 1.002 1.330 1.00 79.06 69 VAL A CA 1
ATOM 500 C C . VAL A 1 69 ? -7.120 0.588 2.634 1.00 79.06 69 VAL A C 1
ATOM 502 O O . VAL A 1 69 ? -6.749 -0.433 3.211 1.00 79.06 69 VAL A O 1
ATOM 505 N N . CYS A 1 70 ? -8.099 1.365 3.088 1.00 82.69 70 CYS A N 1
ATOM 506 C CA . CYS A 1 70 ? -8.915 1.037 4.244 1.00 82.69 70 CYS A CA 1
ATOM 507 C C . CYS A 1 70 ? -10.384 1.236 3.888 1.00 82.69 70 CYS A C 1
ATOM 509 O O . CYS A 1 70 ? -10.747 2.197 3.212 1.00 82.69 70 CYS A O 1
ATOM 511 N N . THR A 1 71 ? -11.238 0.324 4.320 1.00 85.44 71 THR A N 1
ATOM 512 C CA . THR A 1 71 ? -12.685 0.439 4.176 1.00 85.44 71 THR A CA 1
ATOM 513 C C . THR A 1 71 ? -13.319 0.072 5.501 1.00 85.44 71 THR A C 1
ATOM 515 O O . THR A 1 71 ? -13.074 -1.004 6.038 1.00 85.44 71 THR A O 1
ATOM 518 N N . ILE A 1 72 ? -14.114 0.980 6.054 1.00 83.62 72 ILE A N 1
ATOM 519 C CA . ILE A 1 72 ? -14.857 0.751 7.288 1.00 83.62 72 ILE A CA 1
ATOM 520 C C . ILE A 1 72 ? -16.295 0.454 6.886 1.00 83.62 72 ILE A C 1
ATOM 522 O O . ILE A 1 72 ? -17.033 1.332 6.438 1.00 83.62 72 ILE A O 1
ATOM 526 N N . THR A 1 73 ? -16.663 -0.817 7.003 1.00 83.69 73 THR A N 1
ATOM 527 C CA . THR A 1 73 ? -18.028 -1.302 6.781 1.00 83.69 73 THR A CA 1
ATOM 528 C C . THR A 1 73 ? -18.819 -1.262 8.090 1.00 83.69 73 THR A C 1
ATOM 530 O O . THR A 1 73 ? -18.288 -0.928 9.145 1.00 83.69 73 THR A O 1
ATOM 533 N N . HIS A 1 74 ? -20.092 -1.654 8.049 1.00 77.19 74 HIS A N 1
ATOM 534 C CA . HIS A 1 74 ? -20.939 -1.740 9.241 1.00 77.19 74 HIS A CA 1
ATOM 535 C C . HIS A 1 74 ? -20.439 -2.739 10.304 1.00 77.19 74 HIS A C 1
ATOM 537 O O . HIS A 1 74 ? -20.745 -2.561 11.479 1.00 77.19 74 HIS A O 1
ATOM 543 N N . ASN A 1 75 ? -19.663 -3.758 9.913 1.00 81.00 75 ASN A N 1
ATOM 544 C CA . ASN A 1 75 ? -19.245 -4.844 10.810 1.00 81.00 75 ASN A CA 1
ATOM 545 C C . ASN A 1 75 ? -17.729 -4.989 10.957 1.00 81.00 75 ASN A C 1
ATOM 547 O O . ASN A 1 75 ? -17.266 -5.559 11.948 1.00 81.00 75 ASN A O 1
ATOM 551 N N . ALA A 1 76 ? -16.948 -4.505 9.992 1.00 85.81 76 ALA A N 1
ATOM 552 C CA . ALA A 1 76 ? -15.507 -4.703 9.977 1.00 85.81 76 ALA A CA 1
ATOM 553 C C . ALA A 1 76 ? -14.748 -3.510 9.392 1.00 85.81 76 ALA A C 1
ATOM 555 O O . ALA A 1 76 ? -15.204 -2.844 8.461 1.00 85.81 76 ALA A O 1
ATOM 556 N N . LEU A 1 77 ? -13.545 -3.306 9.918 1.00 85.62 77 LEU A N 1
ATOM 557 C CA . LEU A 1 77 ? -12.483 -2.538 9.297 1.00 85.62 77 LEU A CA 1
ATOM 558 C C . LEU A 1 77 ? -11.683 -3.472 8.388 1.00 85.62 77 LEU A C 1
ATOM 560 O O . LEU A 1 77 ? -11.097 -4.455 8.843 1.00 85.62 77 LEU A O 1
ATOM 564 N N . GLU A 1 78 ? -11.671 -3.162 7.101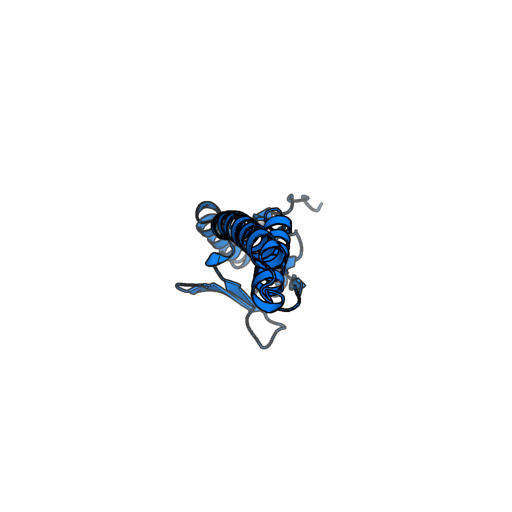 1.00 86.69 78 GLU A N 1
ATOM 565 C CA . GLU A 1 78 ? -10.903 -3.868 6.090 1.00 86.69 78 GLU A CA 1
ATOM 566 C C . GLU A 1 78 ? -9.677 -3.040 5.729 1.00 86.69 78 GLU A C 1
ATOM 568 O O . GLU A 1 78 ? -9.796 -1.899 5.291 1.00 86.69 78 GLU A O 1
ATOM 573 N N . PHE A 1 79 ? -8.489 -3.608 5.887 1.00 84.81 79 PHE A N 1
ATOM 574 C CA . PHE A 1 79 ? -7.240 -2.948 5.537 1.00 84.81 79 PHE A CA 1
ATOM 575 C C . PHE A 1 79 ? -6.449 -3.792 4.544 1.00 84.81 79 PHE A C 1
ATOM 577 O O . PHE A 1 79 ? -6.105 -4.939 4.823 1.00 84.81 79 PHE A O 1
ATOM 584 N N . LYS A 1 80 ? -6.127 -3.224 3.382 1.00 80.06 80 LYS A N 1
ATOM 585 C CA . LYS A 1 80 ? -5.295 -3.866 2.359 1.00 80.06 80 LYS A CA 1
ATOM 586 C C . LYS A 1 80 ? -3.858 -3.390 2.515 1.00 80.06 80 LYS A C 1
ATOM 588 O O . LYS A 1 80 ? -3.516 -2.274 2.125 1.00 80.06 80 LYS A O 1
ATOM 593 N N . ASN A 1 81 ? -3.000 -4.242 3.075 1.00 69.38 81 ASN A N 1
ATOM 594 C CA . ASN A 1 81 ? -1.592 -3.896 3.251 1.00 69.38 81 ASN A CA 1
ATOM 595 C C . ASN A 1 81 ? -0.837 -4.015 1.911 1.00 69.38 81 ASN A C 1
ATOM 597 O O . ASN A 1 81 ? -0.803 -5.101 1.334 1.00 69.38 81 ASN A O 1
ATOM 601 N N . PRO A 1 82 ? -0.192 -2.951 1.401 1.00 61.81 82 PRO A N 1
ATOM 602 C CA . PRO A 1 82 ? 0.430 -2.963 0.078 1.00 61.81 82 PRO A CA 1
ATOM 603 C C . PRO A 1 82 ? 1.691 -3.834 -0.065 1.00 61.81 82 PRO A C 1
ATOM 605 O O . PRO A 1 82 ? 2.151 -3.990 -1.198 1.00 61.81 82 PRO A O 1
ATOM 608 N N . ALA A 1 83 ? 2.254 -4.410 1.007 1.00 63.56 83 ALA A N 1
ATOM 609 C CA . ALA A 1 83 ? 3.495 -5.190 0.932 1.00 63.56 83 ALA A CA 1
ATOM 610 C C . ALA A 1 83 ? 3.468 -6.500 1.750 1.00 63.56 83 ALA A C 1
ATOM 612 O O . ALA A 1 83 ? 2.911 -6.517 2.847 1.00 63.56 83 ALA A O 1
ATOM 613 N N . PRO A 1 84 ? 4.122 -7.589 1.288 1.00 44.34 84 PRO A N 1
ATOM 614 C CA . PRO A 1 84 ? 4.483 -7.929 -0.094 1.00 44.34 84 PRO A CA 1
ATOM 615 C C . PRO A 1 84 ? 3.361 -8.686 -0.837 1.00 44.34 84 PRO A C 1
ATOM 617 O O . PRO A 1 84 ? 3.434 -8.842 -2.049 1.00 44.34 84 PRO A O 1
ATOM 620 N N . LEU A 1 85 ? 2.309 -9.128 -0.136 1.00 52.53 85 LEU A N 1
ATOM 621 C CA . LEU A 1 85 ? 1.265 -10.012 -0.678 1.00 52.53 85 LEU A CA 1
ATOM 622 C C . LEU A 1 85 ? -0.139 -9.390 -0.720 1.00 52.53 85 LEU A C 1
ATOM 624 O O . LEU A 1 85 ? -1.098 -10.093 -1.018 1.00 52.53 85 LEU A O 1
ATOM 628 N N . GLY A 1 86 ? -0.291 -8.090 -0.441 1.00 60.34 86 GLY A N 1
ATOM 629 C CA . GLY A 1 86 ? -1.609 -7.454 -0.551 1.00 60.34 86 GLY A CA 1
ATOM 630 C C . GLY A 1 86 ? -2.627 -7.990 0.458 1.00 60.34 86 GLY A C 1
ATOM 631 O O . GLY A 1 86 ? -3.816 -8.005 0.149 1.00 60.34 86 GLY A O 1
ATOM 632 N N . SER A 1 87 ? -2.184 -8.510 1.612 1.00 67.44 87 SER A N 1
ATOM 633 C CA . SER A 1 87 ? -3.080 -9.230 2.515 1.00 67.44 87 SER A CA 1
ATOM 634 C C . SER A 1 87 ? -4.183 -8.311 3.030 1.00 67.44 87 SER A C 1
ATOM 636 O O . SER A 1 87 ? -3.929 -7.238 3.585 1.00 67.44 87 SER A O 1
ATOM 638 N N . LEU A 1 88 ? -5.421 -8.753 2.811 1.00 78.00 88 LEU A N 1
ATOM 639 C CA . LEU A 1 88 ? -6.608 -8.142 3.380 1.00 78.00 88 LEU A CA 1
ATOM 640 C C . LEU A 1 88 ? -6.662 -8.518 4.861 1.00 78.00 88 LEU A C 1
ATOM 642 O O . LEU A 1 88 ? -6.799 -9.689 5.213 1.00 78.00 88 LEU A O 1
ATOM 646 N N . GLN A 1 89 ? -6.523 -7.526 5.728 1.00 81.62 89 GLN A N 1
ATOM 647 C CA . GLN A 1 89 ? -6.733 -7.663 7.158 1.00 81.62 89 GLN A CA 1
ATOM 648 C C . GLN A 1 89 ? -8.154 -7.219 7.474 1.00 81.62 89 GLN A C 1
ATOM 650 O O . GLN A 1 89 ? -8.498 -6.056 7.292 1.00 81.62 89 GLN A O 1
ATOM 655 N N . LEU A 1 90 ? -8.970 -8.162 7.935 1.00 84.69 90 LEU A N 1
ATOM 656 C CA . LEU A 1 90 ? -10.334 -7.912 8.385 1.00 84.69 90 LEU A CA 1
ATOM 657 C C . LEU A 1 90 ? -10.348 -7.855 9.910 1.00 84.69 90 LEU A C 1
ATOM 659 O O . LEU A 1 90 ? -9.915 -8.793 10.584 1.00 84.69 90 LEU A O 1
ATOM 663 N N . VAL A 1 91 ? -10.840 -6.745 10.446 1.00 84.88 91 VAL A N 1
ATOM 664 C CA . VAL A 1 91 ? -10.933 -6.485 11.880 1.00 84.88 91 VAL A CA 1
ATOM 665 C C . VAL A 1 91 ? -12.392 -6.221 12.233 1.00 84.88 91 VAL A C 1
ATOM 667 O O . VAL A 1 91 ? -12.907 -5.159 11.889 1.00 84.88 91 VAL A O 1
ATOM 670 N N . PRO A 1 92 ? -13.081 -7.147 12.918 1.00 86.31 92 PRO A N 1
ATOM 671 C CA . PRO A 1 92 ? -14.441 -6.910 13.390 1.00 86.31 92 PRO A CA 1
ATOM 672 C C . PRO A 1 92 ? -14.492 -5.687 14.310 1.00 86.31 92 PRO A C 1
ATOM 674 O O . PRO A 1 92 ? -13.687 -5.588 15.239 1.00 86.31 92 PRO A O 1
ATOM 677 N N . LEU A 1 93 ? -15.428 -4.764 14.083 1.00 85.19 93 LEU A N 1
ATOM 678 C CA . LEU A 1 93 ? -15.487 -3.503 14.836 1.00 85.19 93 LEU A CA 1
ATOM 679 C C . LEU A 1 93 ? -15.727 -3.731 16.333 1.00 85.19 93 LEU A C 1
ATOM 681 O O . LEU A 1 93 ? -15.091 -3.097 17.167 1.00 85.19 93 LEU A O 1
ATOM 685 N N . ASN A 1 94 ? -16.561 -4.715 16.674 1.00 84.12 94 ASN A N 1
ATOM 686 C CA . ASN A 1 94 ? -16.828 -5.136 18.054 1.00 84.12 94 ASN A CA 1
ATOM 687 C C . ASN A 1 94 ? -15.605 -5.731 18.777 1.00 84.12 94 ASN A C 1
ATOM 689 O O . ASN A 1 94 ? -15.627 -5.885 19.996 1.00 84.12 94 ASN A O 1
ATOM 693 N N . SER A 1 95 ? -14.555 -6.095 18.038 1.00 86.56 95 SER A N 1
ATOM 694 C CA . SER A 1 95 ? -13.319 -6.625 18.608 1.00 86.56 95 SER A CA 1
ATOM 695 C C . SER A 1 95 ? -12.299 -5.538 18.930 1.00 86.56 95 SER A C 1
ATOM 697 O O . SER A 1 95 ? -11.327 -5.826 19.628 1.00 86.56 95 SER A O 1
ATOM 699 N N . ILE A 1 96 ? -12.488 -4.309 18.436 1.00 87.06 96 ILE A N 1
ATOM 700 C CA . ILE A 1 96 ? -11.550 -3.203 18.640 1.00 87.06 96 ILE A CA 1
ATOM 701 C C . ILE A 1 96 ? -11.623 -2.757 20.102 1.00 87.06 96 ILE A C 1
ATOM 703 O O . ILE A 1 96 ? -12.673 -2.358 20.595 1.00 87.06 96 ILE A O 1
ATOM 707 N N . ARG A 1 97 ? -10.491 -2.832 20.806 1.00 86.56 97 ARG A N 1
ATOM 708 C CA . ARG A 1 97 ? -10.372 -2.429 22.216 1.00 86.56 97 ARG A CA 1
ATOM 709 C C . ARG A 1 97 ? -9.874 -1.005 22.368 1.00 86.56 97 ARG A C 1
ATOM 711 O O . ARG A 1 97 ? -10.326 -0.278 23.244 1.00 86.56 97 ARG A O 1
ATOM 718 N N . SER A 1 98 ? -8.890 -0.643 21.559 1.00 87.62 98 SER A N 1
ATOM 719 C CA . SER A 1 98 ? -8.241 0.655 21.621 1.00 87.62 98 SER A CA 1
ATOM 720 C C . SER A 1 98 ? -7.719 1.024 20.238 1.00 87.62 98 SER A C 1
ATOM 722 O O . SER A 1 98 ? -7.379 0.156 19.423 1.00 87.62 98 SER A O 1
ATOM 724 N N . VAL A 1 99 ? -7.653 2.325 19.976 1.00 89.44 99 VAL A N 1
ATOM 725 C CA . VAL A 1 99 ? -6.919 2.863 18.835 1.00 89.44 99 VAL A CA 1
ATOM 726 C C . VAL A 1 99 ? -5.969 3.930 19.358 1.00 89.44 99 VAL A C 1
ATOM 728 O O . VAL A 1 99 ? -6.353 4.788 20.150 1.00 89.44 99 VAL A O 1
ATOM 731 N N . SER A 1 100 ? -4.711 3.879 18.926 1.00 89.12 100 SER A N 1
ATOM 732 C CA . SER A 1 100 ? -3.719 4.906 19.240 1.00 89.12 100 SER A CA 1
ATOM 733 C C . SER A 1 100 ? -3.065 5.457 17.979 1.00 89.12 100 SER A C 1
ATOM 735 O O . SER A 1 100 ? -2.836 4.749 16.993 1.00 89.12 100 SER A O 1
ATOM 737 N N . ARG A 1 101 ? -2.752 6.754 18.010 1.00 89.38 101 ARG A N 1
ATOM 738 C CA . ARG A 1 101 ? -2.042 7.451 16.939 1.00 89.38 101 ARG A CA 1
ATOM 739 C C . ARG A 1 101 ? -0.564 7.566 17.292 1.00 89.38 101 ARG A C 1
ATOM 741 O O . ARG A 1 101 ? -0.203 8.183 18.289 1.00 89.38 101 ARG A O 1
ATOM 748 N N . GLN A 1 102 ? 0.299 7.010 16.447 1.00 89.88 102 GLN A N 1
ATOM 749 C CA . GLN A 1 102 ? 1.744 7.236 16.486 1.00 89.88 102 GLN A CA 1
ATOM 750 C C . GLN A 1 102 ? 2.184 8.115 15.310 1.00 89.88 102 GLN A C 1
ATOM 752 O O . GLN A 1 102 ? 1.465 8.285 14.330 1.00 89.88 102 GLN A O 1
ATOM 757 N N . LYS A 1 103 ? 3.423 8.621 15.365 1.00 85.25 103 LYS A N 1
ATOM 758 C CA . LYS A 1 103 ? 3.987 9.544 14.362 1.00 85.25 103 LYS A CA 1
ATOM 759 C C . LYS A 1 103 ? 3.893 9.051 12.907 1.00 85.25 103 LYS A C 1
ATOM 761 O O . LYS A 1 103 ? 3.798 9.873 12.006 1.00 85.25 103 LYS A O 1
ATOM 766 N N . ARG A 1 104 ? 3.954 7.734 12.665 1.00 85.81 104 ARG A N 1
ATOM 767 C CA . ARG A 1 104 ? 3.947 7.136 11.310 1.00 85.81 104 ARG A CA 1
ATOM 768 C C . ARG A 1 104 ? 2.821 6.126 11.059 1.00 85.81 104 ARG A C 1
ATOM 770 O O . ARG A 1 104 ? 2.712 5.610 9.951 1.00 85.81 104 ARG A O 1
ATOM 777 N N . ARG A 1 105 ? 2.008 5.796 12.066 1.00 88.81 105 ARG A N 1
ATOM 778 C CA . ARG A 1 105 ? 1.004 4.723 11.978 1.00 88.81 105 ARG A CA 1
ATOM 779 C C . ARG A 1 105 ? -0.125 4.906 12.986 1.00 88.81 105 ARG A C 1
ATOM 781 O O . ARG A 1 105 ? 0.119 5.412 14.079 1.00 88.81 105 ARG A O 1
ATOM 788 N N . PHE A 1 106 ? -1.310 4.414 12.649 1.00 89.25 106 PHE A N 1
ATOM 789 C CA . PHE A 1 106 ? -2.350 4.097 13.623 1.00 89.25 106 PHE A CA 1
ATOM 790 C C . PHE A 1 106 ? -2.191 2.652 14.086 1.00 89.25 106 PHE A C 1
ATOM 792 O O . PHE A 1 106 ? -1.835 1.774 13.296 1.00 89.25 106 PHE A O 1
ATOM 799 N N . ILE A 1 107 ? -2.425 2.420 15.370 1.00 89.25 107 ILE A N 1
ATOM 800 C CA . ILE A 1 107 ? -2.375 1.099 15.988 1.00 89.25 107 ILE A CA 1
ATOM 801 C C . ILE A 1 107 ? -3.778 0.778 16.471 1.00 89.25 107 ILE A C 1
ATOM 803 O O . ILE A 1 107 ? -4.305 1.486 17.326 1.00 89.25 107 ILE A O 1
ATOM 807 N N . VAL A 1 108 ? -4.359 -0.279 15.913 1.00 88.69 108 VAL A N 1
ATOM 808 C CA . VAL A 1 108 ? -5.667 -0.810 16.296 1.00 88.69 108 VAL A CA 1
ATOM 809 C C . VAL A 1 108 ? -5.434 -2.098 17.080 1.00 88.69 108 VAL A C 1
ATOM 811 O O . VAL A 1 108 ? -4.917 -3.083 16.543 1.00 88.69 108 VAL A O 1
ATOM 814 N N . GLU A 1 109 ? -5.784 -2.090 18.362 1.00 89.44 109 GLU A N 1
ATOM 815 C CA . GLU A 1 109 ? -5.710 -3.271 19.220 1.00 89.44 109 GLU A CA 1
ATOM 816 C C . GLU A 1 109 ? -7.052 -3.991 19.224 1.00 89.44 109 GLU A C 1
ATOM 818 O O . GLU A 1 109 ? -8.107 -3.369 19.362 1.00 89.44 109 GLU A O 1
ATOM 823 N N . THR A 1 110 ? -7.019 -5.316 19.101 1.00 88.38 110 THR A N 1
ATOM 824 C CA . THR A 1 110 ? -8.230 -6.140 19.069 1.00 88.38 110 THR A CA 1
ATOM 825 C C . THR A 1 110 ? -8.228 -7.153 20.206 1.00 88.38 110 THR A C 1
ATOM 827 O O . THR A 1 110 ? -7.177 -7.526 20.725 1.00 88.38 110 THR A O 1
ATOM 830 N N . SER A 1 111 ? -9.406 -7.625 20.600 1.00 85.94 111 SER A N 1
ATOM 831 C CA . SER A 1 111 ? -9.573 -8.669 21.614 1.00 85.94 111 SER A CA 1
ATOM 832 C C . SER A 1 111 ? -9.078 -10.047 21.165 1.00 85.94 111 SER A C 1
ATOM 834 O O . SER A 1 111 ? -8.714 -10.861 22.012 1.00 85.94 111 SER A O 1
ATOM 836 N N . HIS A 1 112 ? -9.079 -10.316 19.857 1.00 80.44 112 HIS A N 1
ATOM 837 C CA . HIS A 1 112 ? -8.844 -11.653 19.302 1.00 80.44 112 HIS A CA 1
ATOM 838 C C . HIS A 1 112 ? -7.461 -11.824 18.659 1.00 80.44 112 HIS A C 1
ATOM 840 O O . HIS A 1 112 ? -6.976 -12.952 18.562 1.00 80.44 112 HIS A O 1
ATOM 846 N N . GLN A 1 113 ? -6.797 -10.743 18.233 1.00 80.06 113 GLN A N 1
ATOM 847 C CA . GLN A 1 113 ? -5.462 -10.826 17.636 1.00 80.06 113 GLN A CA 1
ATOM 848 C C . GLN A 1 113 ? -4.374 -10.501 18.663 1.00 80.06 113 GLN A C 1
ATOM 850 O O . GLN A 1 113 ? -4.391 -9.455 19.302 1.00 80.06 113 GLN A O 1
ATOM 855 N N . ARG A 1 114 ? -3.362 -11.376 18.769 1.00 79.00 114 ARG A N 1
ATOM 856 C CA . ARG A 1 114 ? -2.174 -11.143 19.617 1.00 79.00 114 ARG A CA 1
ATOM 857 C C . ARG A 1 114 ? -1.322 -9.956 19.165 1.00 79.00 114 ARG A C 1
ATOM 859 O O . ARG A 1 114 ? -0.592 -9.397 19.975 1.00 79.00 114 ARG A O 1
ATOM 866 N N . LYS A 1 115 ? -1.336 -9.634 17.869 1.00 85.12 115 LYS A N 1
ATOM 867 C CA . LYS A 1 115 ? -0.572 -8.521 17.299 1.00 85.12 115 LYS A CA 1
ATOM 868 C C . LYS A 1 115 ? -1.541 -7.403 16.921 1.00 85.12 115 LYS A C 1
ATOM 870 O O . LYS A 1 115 ? -2.578 -7.712 16.338 1.00 85.12 115 LYS A O 1
ATOM 875 N N . PRO A 1 116 ? -1.209 -6.135 17.205 1.00 85.69 116 PRO A N 1
ATOM 876 C CA . PRO A 1 116 ? -2.041 -5.026 16.785 1.00 85.69 116 PRO A CA 1
ATOM 877 C C . PRO A 1 116 ? -1.971 -4.835 15.270 1.00 85.69 116 PRO A C 1
ATOM 879 O O . PRO A 1 116 ? -0.941 -5.087 14.628 1.00 85.69 116 PRO A O 1
ATOM 882 N N . VAL A 1 117 ? -3.064 -4.330 14.715 1.00 86.56 117 VAL A N 1
ATOM 883 C CA . VAL A 1 117 ? -3.163 -3.965 13.305 1.00 86.56 117 VAL A CA 1
ATOM 884 C C . VAL A 1 117 ? -2.541 -2.586 13.144 1.00 86.56 117 VAL A C 1
ATOM 886 O O . VAL A 1 117 ? -2.951 -1.614 13.775 1.00 86.56 117 VAL A O 1
ATOM 889 N N . ASN A 1 118 ? -1.489 -2.521 12.332 1.00 87.38 118 ASN A N 1
ATOM 890 C CA . ASN A 1 118 ? -0.748 -1.293 12.084 1.00 87.38 118 ASN A CA 1
ATOM 891 C C . ASN A 1 118 ? -1.188 -0.718 10.740 1.00 87.38 118 ASN A C 1
ATOM 893 O O . ASN A 1 118 ? -0.974 -1.356 9.711 1.00 87.38 118 ASN A O 1
ATOM 897 N N . LEU A 1 119 ? -1.739 0.493 10.758 1.00 86.94 119 LEU A N 1
ATOM 898 C CA . LEU A 1 119 ? -2.154 1.241 9.575 1.00 86.94 119 LEU A CA 1
ATOM 899 C C . LEU A 1 119 ? -1.124 2.357 9.323 1.00 86.94 119 LEU A C 1
ATOM 901 O O . LEU A 1 119 ? -1.138 3.363 10.035 1.00 86.94 119 LEU A O 1
ATOM 905 N N . PRO A 1 120 ? -0.182 2.212 8.376 1.00 86.69 120 PRO A N 1
ATOM 906 C CA . PRO A 1 120 ? 0.820 3.239 8.107 1.00 86.69 120 PRO A CA 1
ATOM 907 C C . PRO A 1 120 ? 0.170 4.505 7.533 1.00 86.69 120 PRO A C 1
ATOM 909 O O . PRO A 1 120 ? -0.513 4.444 6.514 1.00 86.69 120 PRO A O 1
ATOM 912 N N . ILE A 1 121 ? 0.419 5.659 8.163 1.00 85.62 121 ILE A N 1
ATOM 913 C CA . ILE A 1 121 ? -0.210 6.947 7.809 1.00 85.62 121 ILE A CA 1
ATOM 914 C C . ILE A 1 121 ? 0.138 7.362 6.373 1.00 85.62 121 ILE A C 1
ATOM 916 O O . ILE A 1 121 ? -0.683 7.935 5.668 1.00 85.62 121 ILE A O 1
ATOM 920 N N . GLU A 1 122 ? 1.342 7.023 5.915 1.00 81.06 122 GLU A N 1
ATOM 921 C CA . GLU A 1 122 ? 1.852 7.353 4.578 1.00 81.06 122 GLU A CA 1
ATOM 922 C C . GLU A 1 122 ? 1.012 6.759 3.436 1.00 81.06 122 GLU A C 1
ATOM 924 O O . GLU A 1 122 ? 1.058 7.262 2.312 1.00 81.06 122 GLU A O 1
ATOM 929 N N . LEU A 1 123 ? 0.236 5.706 3.715 1.00 78.88 123 LEU A N 1
ATOM 930 C CA . LEU A 1 123 ? -0.633 5.080 2.724 1.00 78.88 123 LEU A CA 1
ATOM 931 C C . LEU A 1 123 ? -1.917 5.863 2.468 1.00 78.88 123 LEU A C 1
ATOM 933 O O . LEU A 1 123 ? -2.521 5.662 1.419 1.00 78.88 123 LEU A O 1
ATOM 937 N N . PHE A 1 124 ? -2.307 6.744 3.386 1.00 82.38 124 PHE A N 1
ATOM 938 C CA . PHE A 1 124 ? -3.526 7.542 3.303 1.00 82.38 124 PHE A CA 1
ATOM 939 C C . PHE A 1 124 ? -3.226 8.926 2.734 1.00 82.38 124 PHE A C 1
ATOM 941 O O . PHE A 1 124 ? -2.111 9.452 2.875 1.00 82.38 124 PHE A O 1
ATOM 948 N N . LYS A 1 125 ? -4.211 9.537 2.070 1.00 81.38 125 LYS A N 1
ATOM 949 C CA . LYS A 1 125 ? -4.085 10.936 1.652 1.00 81.38 125 LYS A CA 1
ATOM 950 C C . LYS A 1 125 ? -3.977 11.832 2.890 1.00 81.38 125 LYS A C 1
ATOM 952 O O . LYS A 1 125 ? -4.702 11.585 3.844 1.00 81.38 125 LYS A O 1
ATOM 957 N N . PRO A 1 126 ? -3.131 12.880 2.892 1.00 79.81 126 PRO A N 1
ATOM 958 C CA . PRO A 1 126 ? -2.945 13.738 4.066 1.00 79.81 126 PRO A CA 1
ATOM 959 C C . PRO A 1 126 ? -4.243 14.354 4.603 1.00 79.81 126 PRO A C 1
ATOM 961 O O . PRO A 1 126 ? -4.384 14.488 5.812 1.00 79.81 126 PRO A O 1
ATOM 964 N N . GLU A 1 127 ? -5.174 14.690 3.709 1.00 82.19 127 GLU A N 1
ATOM 965 C CA . GLU A 1 127 ? -6.506 15.215 4.038 1.00 82.19 127 GLU A CA 1
ATOM 966 C C . GLU A 1 127 ? -7.401 14.181 4.741 1.00 82.19 127 GLU A C 1
ATOM 968 O O . GLU A 1 127 ? -8.132 14.529 5.655 1.00 82.19 127 GLU A O 1
ATOM 973 N N . GLU A 1 128 ? -7.258 12.896 4.403 1.00 82.88 128 GLU A N 1
ATOM 974 C CA . GLU A 1 128 ? -8.054 11.791 4.951 1.00 82.88 128 GLU A CA 1
ATOM 975 C C . GLU A 1 128 ? -7.514 11.273 6.307 1.00 82.88 128 GLU A C 1
ATOM 977 O O . GLU A 1 128 ? -8.155 10.452 6.961 1.00 82.88 128 GLU A O 1
ATOM 982 N N . VAL A 1 129 ? -6.325 11.714 6.749 1.00 85.50 129 VAL A N 1
ATOM 983 C CA . VAL A 1 129 ? -5.669 11.202 7.973 1.00 85.50 129 VAL A CA 1
ATOM 984 C C . VAL A 1 129 ? -6.417 11.607 9.243 1.00 85.50 129 VAL A C 1
ATOM 986 O O . VAL A 1 129 ? -6.566 10.782 10.147 1.00 85.50 129 VAL A O 1
ATOM 989 N N . GLU A 1 130 ? -6.848 12.867 9.338 1.00 87.19 130 GLU A N 1
ATOM 990 C CA . GLU A 1 130 ? -7.595 13.349 10.509 1.00 87.19 130 GLU A CA 1
ATOM 991 C C . GLU A 1 130 ? -9.003 12.747 10.548 1.00 87.19 130 GLU A C 1
ATOM 993 O O . GLU A 1 130 ? -9.455 12.315 11.609 1.00 87.19 130 GLU A O 1
ATOM 998 N N . ASP A 1 131 ? -9.647 12.611 9.388 1.00 86.44 131 ASP A N 1
ATOM 999 C CA . ASP A 1 131 ? -10.955 11.966 9.267 1.00 86.44 131 ASP A CA 1
ATOM 1000 C C . ASP A 1 131 ? -10.887 10.490 9.678 1.00 86.44 131 ASP A C 1
ATOM 1002 O O . ASP A 1 131 ? -11.686 10.035 10.498 1.00 86.44 131 ASP A O 1
ATOM 1006 N N . LEU A 1 132 ? -9.880 9.750 9.195 1.00 86.69 132 LEU A N 1
ATOM 1007 C CA . LEU A 1 132 ? -9.639 8.362 9.598 1.00 86.69 132 LEU A CA 1
ATOM 1008 C C . LEU A 1 132 ? -9.434 8.247 11.111 1.00 86.69 132 LEU A C 1
ATOM 1010 O O . LEU A 1 132 ? -9.990 7.352 11.744 1.00 86.69 132 LEU A O 1
ATOM 1014 N N . TRP A 1 133 ? -8.656 9.152 11.708 1.00 89.12 133 TRP A N 1
ATOM 1015 C CA . TRP A 1 133 ? -8.440 9.172 13.154 1.00 89.12 133 TRP A CA 1
ATOM 1016 C C . TRP A 1 133 ? -9.736 9.418 13.934 1.00 89.12 133 TRP A C 1
ATOM 1018 O O . TRP A 1 133 ? -9.994 8.740 14.931 1.00 89.12 133 TRP A O 1
ATOM 1028 N N . SER A 1 134 ? -10.557 10.361 13.471 1.00 87.81 134 SER A N 1
ATOM 1029 C CA . SER A 1 134 ? -11.847 10.684 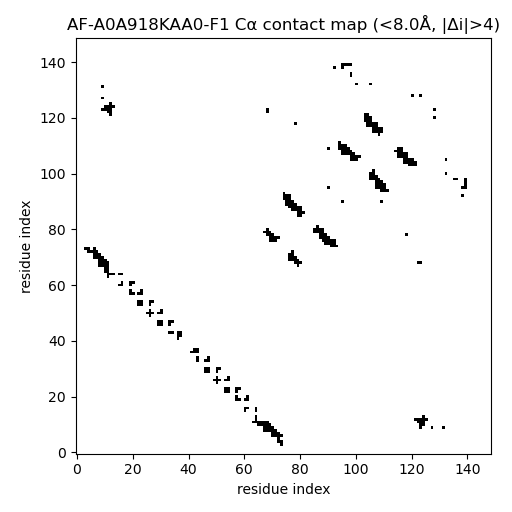14.079 1.00 87.81 134 SER A CA 1
ATOM 1030 C C . SER A 1 134 ? -12.795 9.482 14.046 1.00 87.81 134 SER A C 1
ATOM 1032 O O . SER A 1 134 ? -13.284 9.049 15.091 1.00 87.81 134 SER A O 1
ATOM 1034 N N . VAL A 1 135 ? -12.950 8.856 12.872 1.00 87.06 135 VAL A N 1
ATOM 1035 C CA . VAL A 1 135 ? -13.804 7.673 12.694 1.00 87.06 135 VAL A CA 1
ATOM 1036 C C . VAL A 1 135 ? -13.320 6.507 13.557 1.00 87.06 135 VAL A C 1
ATOM 1038 O O . VAL A 1 135 ? -14.123 5.866 14.232 1.00 87.06 135 VAL A O 1
ATOM 1041 N N . LEU A 1 136 ? -12.010 6.241 13.595 1.00 86.44 136 LEU A N 1
ATOM 1042 C CA . LEU A 1 136 ? -11.451 5.174 14.429 1.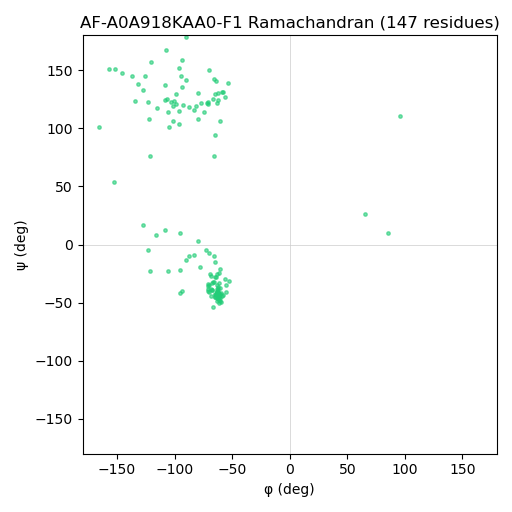00 86.44 136 LEU A CA 1
ATOM 1043 C C . LEU A 1 136 ? -11.681 5.406 15.929 1.00 86.44 136 LEU A C 1
ATOM 1045 O O . LEU A 1 136 ? -11.932 4.446 16.654 1.00 86.44 136 LEU A O 1
ATOM 1049 N N . ASN A 1 137 ? -11.623 6.653 16.399 1.00 86.75 137 ASN A N 1
ATOM 1050 C CA . ASN A 1 137 ? -11.921 6.975 17.795 1.00 86.75 137 ASN A CA 1
ATOM 1051 C C . ASN A 1 137 ? -13.403 6.835 18.128 1.00 86.75 137 ASN A C 1
ATOM 1053 O O . ASN A 1 137 ? -13.742 6.344 19.204 1.00 86.75 137 ASN A O 1
ATOM 1057 N N . ASP A 1 138 ? -14.286 7.248 17.222 1.00 84.69 138 ASP A N 1
ATOM 1058 C CA . ASP A 1 138 ? -15.729 7.117 17.415 1.00 84.69 138 ASP A CA 1
ATOM 1059 C C . ASP A 1 138 ? -16.172 5.652 17.494 1.00 84.69 138 ASP A C 1
ATOM 1061 O O . ASP A 1 138 ? -17.129 5.341 18.200 1.00 84.69 138 ASP A O 1
ATOM 1065 N N . LEU A 1 139 ? -15.436 4.739 16.852 1.00 79.00 139 LEU A N 1
ATOM 1066 C CA . LEU A 1 139 ? -15.655 3.295 16.961 1.00 79.00 139 LEU A CA 1
ATOM 1067 C C . LEU A 1 139 ? -15.302 2.714 18.341 1.00 79.00 139 LEU A C 1
ATOM 1069 O O . LEU A 1 139 ? -15.844 1.675 18.709 1.00 79.00 139 LEU A O 1
ATOM 1073 N N . VAL A 1 140 ? -14.408 3.360 19.098 1.00 77.88 140 VAL A N 1
ATOM 1074 C CA . VAL A 1 140 ? -13.977 2.910 20.439 1.00 77.88 140 VAL A CA 1
ATOM 1075 C C . VAL A 1 140 ? -14.760 3.596 21.555 1.00 77.88 140 VAL A C 1
ATOM 1077 O O . VAL A 1 140 ? -14.831 3.078 22.672 1.00 77.88 140 VAL A O 1
ATOM 1080 N N . LYS A 1 141 ? -15.363 4.761 21.286 1.00 71.00 141 LYS A N 1
ATOM 1081 C CA . LYS A 1 141 ? -16.210 5.429 22.275 1.00 71.00 141 LYS A CA 1
ATOM 1082 C C . LYS A 1 141 ? -17.355 4.487 22.664 1.00 71.00 141 LYS A C 1
ATOM 1084 O O . LYS A 1 141 ? -18.012 3.936 21.779 1.00 71.00 141 LYS A O 1
ATOM 1089 N N . PRO A 1 142 ? -17.622 4.297 23.969 1.00 56.50 142 PRO A N 1
ATOM 1090 C CA . PRO A 1 142 ? -18.775 3.521 24.389 1.00 56.50 142 PRO A CA 1
ATOM 1091 C C . PRO A 1 142 ? -20.016 4.144 23.751 1.00 56.50 142 PRO A C 1
ATOM 1093 O O . PRO A 1 142 ? -20.236 5.349 23.889 1.00 56.50 142 PRO A O 1
ATOM 1096 N N . GLN A 1 143 ? -20.816 3.336 23.049 1.00 52.66 143 GLN A N 1
ATOM 1097 C CA . GLN A 1 143 ? -22.162 3.726 22.634 1.00 52.66 143 GLN A CA 1
ATOM 1098 C C . GLN A 1 143 ? -23.024 3.885 23.888 1.00 52.66 143 GLN A C 1
ATOM 1100 O O . GLN A 1 143 ? -23.785 3.004 24.272 1.00 52.66 143 GLN A O 1
ATOM 1105 N N . TYR A 1 144 ? -22.831 4.990 24.596 1.00 42.66 144 TYR A N 1
ATOM 1106 C CA . TYR A 1 144 ? -23.675 5.388 25.701 1.00 42.66 144 TYR A CA 1
ATOM 1107 C C . TYR A 1 144 ? -24.752 6.305 25.125 1.00 42.66 144 TYR A C 1
ATOM 1109 O O . TYR A 1 144 ? -24.416 7.365 24.595 1.00 42.66 144 TYR A O 1
ATOM 1117 N N . LYS A 1 145 ? -26.017 5.879 25.286 1.00 44.00 145 LYS A N 1
ATOM 1118 C CA . LYS A 1 145 ? -27.290 6.367 24.698 1.00 44.00 145 LYS A CA 1
ATOM 1119 C C . LYS A 1 145 ? -27.658 5.542 23.456 1.00 44.00 145 LYS A C 1
ATOM 1121 O O . LYS A 1 145 ? -26.940 5.574 22.472 1.00 44.00 145 LYS A O 1
ATOM 1126 N N . GLU A 1 146 ? -28.701 4.711 23.465 1.00 41.94 146 GLU A N 1
ATOM 1127 C CA . GLU A 1 146 ? -30.092 5.043 23.798 1.00 41.94 146 GLU A CA 1
ATOM 1128 C C . GLU A 1 146 ? -30.891 3.736 24.029 1.00 41.94 146 GLU A C 1
ATOM 1130 O O . GLU A 1 146 ? -31.222 3.041 23.081 1.00 41.94 146 GLU A O 1
ATOM 1135 N N . ASN A 1 147 ? -31.129 3.353 25.288 1.00 35.94 147 ASN A N 1
ATOM 1136 C CA . ASN A 1 147 ? -32.122 2.343 25.712 1.00 35.94 147 ASN A CA 1
ATOM 1137 C C 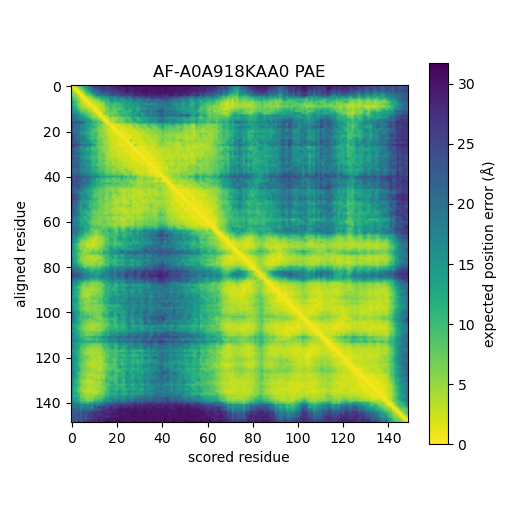. ASN A 1 147 ? -32.561 2.688 27.147 1.00 35.94 147 ASN A C 1
ATOM 1139 O O . ASN A 1 147 ? -32.411 1.912 28.088 1.00 35.94 147 ASN A O 1
ATOM 1143 N N . ALA A 1 148 ? -33.009 3.930 27.321 1.00 42.69 148 ALA A N 1
ATOM 1144 C CA . ALA A 1 148 ? -33.720 4.380 28.508 1.00 42.69 148 ALA A CA 1
ATOM 1145 C C . ALA A 1 148 ? -35.084 4.900 28.049 1.00 42.69 148 ALA A C 1
ATOM 1147 O O . ALA A 1 148 ? -35.275 6.107 27.928 1.00 42.69 148 ALA A O 1
ATOM 1148 N N . GLN A 1 149 ? -35.980 3.967 27.732 1.00 33.97 149 GLN A N 1
ATOM 1149 C CA . GLN A 1 149 ? -37.429 4.150 27.729 1.00 33.97 149 GLN A CA 1
ATOM 1150 C C . GLN A 1 149 ? -38.068 2.863 28.235 1.00 33.97 149 GLN A C 1
ATOM 1152 O O . GLN A 1 149 ? -37.620 1.782 27.790 1.00 33.97 149 GLN A O 1
#

Secondary structure (DSSP, 8-state):
----PPPEEEEBPTHHHHHHHHHHHHHHHHHHHHHHHHHTT---HHHHHHHHHHHHHHHHHHTTTT-EEEEE-SSEEEEE--SSS--EEEEEGGGEEEEEE-SSEEEEEESS-SSPEEEEGGGB-TTHHHHHHHHHHHHHS--------

Organism: NCBI:txid418750

Nearest PDB structures (foldseek):
  2mwn-assembly1_B  TM=6.117E-01  e=2.542E-02  Homo sapiens
  8t0d-assembly1_A  TM=5.159E-01  e=2.389E-02  Mus musculus
  1aqc-assembly2_A  TM=5.488E-01  e=5.038E-02  Homo sapiens
  8s4y-assembly1_B  TM=4.756E-01  e=4.181E-02  Mus musculus
  1x11-assembly1_A  TM=5.106E-01  e=1.130E-01  Homo sapiens

Mean predicted aligned error: 11.75 Å